Protein AF-A0ABD5S622-F1 (afdb_monomer_lite)

Secondary structure (DSSP, 8-state):
----SHHHHHHHHHTT------SHHHHHHTT----S-GGGT--TTSSS---HHHHTT----HHHHHHHHHHHHHHHHHHHHHTT-SSHHHHTT-GGG--PPP---TTGGG---TTTSPPPSSS--S--SPPP-GGGTT-THHHHHHHTHHHHHH-----------SS--STTTTT-

InterPro domains:
  IPR002932 Glutamate synthase domain [PF01645] (1-85)
  IPR013785 Aldolase-type TIM barrel [G3DSA:3.20.20.70] (1-102)
  IPR036485 Glutamate synthase, alpha subunit, C-terminal domain superfamily [G3DSA:2.160.20.60] (118-176)
  IPR051394 Glutamate Synthase [PTHR43100] (2-176)

Structure (mmCIF, N/CA/C/O backbone):
data_AF-A0ABD5S622-F1
#
_entry.id   AF-A0ABD5S622-F1
#
loop_
_atom_site.group_PDB
_atom_site.id
_atom_site.type_symbol
_atom_site.label_atom_id
_atom_site.label_alt_id
_atom_site.label_comp_id
_atom_site.label_as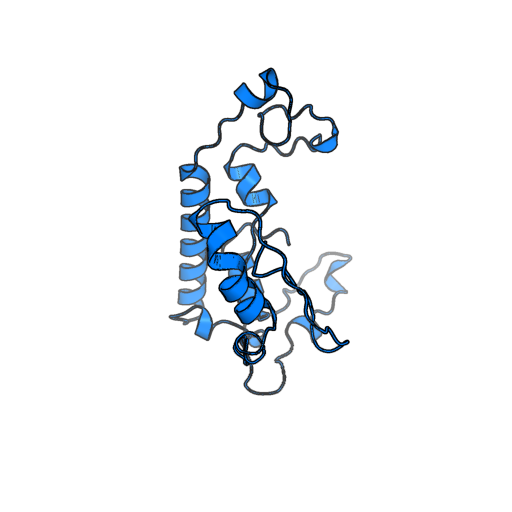ym_id
_atom_site.label_entity_id
_atom_site.label_seq_id
_atom_site.pdbx_PDB_ins_code
_atom_site.Cartn_x
_atom_site.Cartn_y
_atom_site.Cartn_z
_atom_site.occupancy
_atom_site.B_iso_or_equiv
_atom_site.auth_seq_id
_atom_site.auth_comp_id
_atom_site.auth_asym_id
_atom_site.auth_atom_id
_atom_site.pdbx_PDB_model_num
ATOM 1 N N . GLY A 1 1 ? 8.902 -0.725 -2.164 1.00 84.62 1 GLY A N 1
ATOM 2 C CA . GLY A 1 1 ? 8.505 0.567 -1.561 1.00 84.62 1 GLY A CA 1
ATOM 3 C C . GLY A 1 1 ? 9.233 1.714 -2.238 1.00 84.62 1 GLY A C 1
ATOM 4 O O . GLY A 1 1 ? 10.268 1.475 -2.845 1.00 84.62 1 GLY A O 1
ATOM 5 N N . GLY A 1 2 ? 8.710 2.941 -2.143 1.00 93.19 2 GLY A N 1
ATOM 6 C CA . GLY A 1 2 ? 9.312 4.120 -2.787 1.00 93.19 2 GLY A CA 1
ATOM 7 C C . GLY A 1 2 ? 8.815 4.409 -4.206 1.00 93.19 2 GLY A C 1
ATOM 8 O O . GLY A 1 2 ? 9.514 5.121 -4.928 1.00 93.19 2 GLY A O 1
ATOM 9 N N . LEU A 1 3 ? 7.641 3.880 -4.563 1.00 96.62 3 LEU A N 1
ATOM 10 C CA . LEU A 1 3 ? 6.920 4.187 -5.799 1.00 96.62 3 LEU A CA 1
ATOM 11 C C . LEU A 1 3 ? 6.610 5.688 -5.852 1.00 96.62 3 LEU A C 1
ATOM 13 O O . LEU A 1 3 ? 6.166 6.258 -4.850 1.00 96.62 3 LEU A O 1
ATOM 17 N N . LYS A 1 4 ? 6.893 6.324 -6.989 1.00 95.94 4 LYS A N 1
ATOM 18 C CA . LYS A 1 4 ? 6.673 7.763 -7.201 1.00 95.94 4 LYS A CA 1
ATOM 19 C C . LYS A 1 4 ? 6.039 8.087 -8.549 1.00 95.94 4 LYS A C 1
ATOM 21 O O . LYS A 1 4 ? 5.501 9.184 -8.654 1.00 95.94 4 LYS A O 1
ATOM 26 N N . THR A 1 5 ? 6.124 7.184 -9.529 1.00 97.62 5 THR A N 1
ATOM 27 C CA . THR A 1 5 ? 5.695 7.403 -10.924 1.00 97.62 5 THR A CA 1
ATOM 28 C C . THR A 1 5 ? 4.800 6.277 -11.440 1.00 97.62 5 THR A C 1
ATOM 30 O O . THR A 1 5 ? 4.845 5.152 -10.929 1.00 97.62 5 THR A O 1
ATOM 33 N N . GLY A 1 6 ? 4.011 6.552 -12.480 1.00 98.00 6 GLY A N 1
ATOM 34 C CA . GLY A 1 6 ? 3.238 5.541 -13.203 1.00 98.00 6 GLY A CA 1
ATOM 35 C C . GLY A 1 6 ? 4.132 4.435 -13.763 1.00 98.00 6 GLY A C 1
ATOM 36 O O . GLY A 1 6 ? 3.755 3.265 -13.728 1.00 98.00 6 GLY A O 1
ATOM 37 N N . ARG A 1 7 ? 5.374 4.758 -14.154 1.00 97.81 7 ARG A N 1
ATOM 38 C CA . ARG A 1 7 ? 6.378 3.748 -14.521 1.00 97.81 7 ARG A CA 1
ATOM 39 C C . ARG A 1 7 ? 6.726 2.798 -13.377 1.00 97.81 7 ARG A C 1
ATOM 41 O O . ARG A 1 7 ? 6.881 1.603 -13.620 1.00 97.81 7 ARG A O 1
ATOM 48 N N . ASP A 1 8 ? 6.871 3.294 -12.150 1.00 98.19 8 ASP A N 1
ATOM 49 C CA . ASP A 1 8 ? 7.155 2.424 -11.003 1.00 98.19 8 ASP A CA 1
ATOM 50 C C . ASP A 1 8 ? 6.007 1.425 -10.779 1.00 98.19 8 ASP A C 1
ATOM 52 O O . ASP A 1 8 ? 6.255 0.252 -10.499 1.00 98.19 8 ASP A O 1
ATOM 56 N N . VAL A 1 9 ? 4.761 1.880 -10.958 1.00 98.38 9 VAL A N 1
ATOM 57 C CA . VAL A 1 9 ? 3.557 1.035 -10.895 1.00 98.38 9 VAL A CA 1
ATOM 58 C C . VAL A 1 9 ? 3.543 0.016 -12.029 1.00 98.38 9 VAL A C 1
ATOM 60 O O . VAL A 1 9 ? 3.352 -1.166 -11.772 1.00 98.38 9 VAL A O 1
ATOM 63 N N . ALA A 1 10 ? 3.822 0.439 -13.262 1.00 98.38 10 ALA A N 1
ATOM 64 C CA . ALA A 1 10 ? 3.896 -0.442 -14.424 1.00 98.38 10 ALA A CA 1
ATOM 65 C C . ALA A 1 10 ? 4.931 -1.563 -14.237 1.00 98.38 10 ALA A C 1
ATOM 67 O O . ALA A 1 10 ? 4.643 -2.730 -14.488 1.00 98.38 10 ALA A O 1
ATOM 68 N N . VAL A 1 11 ? 6.131 -1.231 -13.751 1.00 98.00 11 VAL A N 1
ATOM 69 C CA . VAL A 1 11 ? 7.168 -2.233 -13.462 1.00 98.00 11 VAL A CA 1
ATOM 70 C C . VAL A 1 11 ? 6.710 -3.183 -12.355 1.00 98.00 11 VAL A C 1
ATOM 72 O O . VAL A 1 11 ? 6.884 -4.390 -12.492 1.00 98.00 11 VAL A O 1
ATOM 75 N N . ALA A 1 12 ? 6.098 -2.672 -11.282 1.00 98.00 12 ALA A N 1
ATOM 76 C CA . ALA A 1 12 ? 5.561 -3.515 -10.215 1.00 98.00 12 ALA A CA 1
ATOM 77 C C . ALA A 1 12 ? 4.456 -4.461 -10.723 1.00 98.00 12 ALA A C 1
ATOM 79 O O . ALA A 1 12 ? 4.478 -5.643 -10.386 1.00 98.00 12 ALA A O 1
ATOM 80 N N . ALA A 1 13 ? 3.553 -3.970 -11.577 1.00 97.88 13 ALA A N 1
ATOM 81 C CA . ALA A 1 13 ? 2.499 -4.759 -12.210 1.00 97.88 13 ALA A CA 1
ATOM 82 C C . ALA A 1 13 ? 3.091 -5.900 -13.046 1.00 97.88 13 ALA A C 1
ATOM 84 O O . ALA A 1 13 ? 2.750 -7.063 -12.846 1.00 97.88 13 ALA A O 1
ATOM 85 N N . LEU A 1 14 ? 4.045 -5.595 -13.933 1.00 97.38 14 LEU A N 1
ATOM 86 C CA . LEU A 1 14 ? 4.716 -6.594 -14.773 1.00 97.38 14 LEU A CA 1
ATOM 87 C C . LEU A 1 14 ? 5.442 -7.664 -13.943 1.00 97.38 14 LEU A C 1
ATOM 89 O O . LEU A 1 14 ? 5.502 -8.816 -14.361 1.00 97.38 14 LEU A O 1
ATOM 93 N N . LEU A 1 15 ? 5.940 -7.304 -12.758 1.00 96.56 15 LEU A N 1
ATOM 94 C CA . LEU A 1 15 ? 6.544 -8.234 -11.798 1.00 96.56 15 LEU A CA 1
ATOM 95 C C . LEU A 1 15 ? 5.520 -8.999 -10.934 1.00 96.56 15 LEU A C 1
ATOM 97 O O . LEU A 1 15 ? 5.924 -9.839 -10.135 1.00 96.56 15 LEU A O 1
ATOM 101 N N . GLY A 1 16 ? 4.218 -8.743 -11.093 1.00 95.62 16 GLY A N 1
ATOM 102 C CA . GLY A 1 16 ? 3.131 -9.506 -10.466 1.00 95.62 16 GLY A CA 1
ATOM 103 C C . GLY A 1 16 ? 2.413 -8.819 -9.302 1.00 95.62 16 GLY A C 1
ATOM 104 O O . GLY A 1 16 ? 1.598 -9.460 -8.650 1.00 95.62 16 GLY A O 1
ATOM 105 N N . ALA A 1 17 ? 2.692 -7.546 -9.005 1.00 96.94 17 ALA A N 1
ATOM 106 C CA . ALA A 1 17 ? 1.940 -6.819 -7.982 1.00 96.94 17 ALA A CA 1
ATOM 107 C C . ALA A 1 17 ? 0.520 -6.474 -8.464 1.00 96.94 17 ALA A C 1
ATOM 109 O O . ALA A 1 17 ? 0.329 -6.074 -9.610 1.00 96.94 17 ALA A O 1
ATOM 110 N N . GLU A 1 18 ? -0.457 -6.580 -7.563 1.00 96.31 18 GLU A N 1
ATOM 111 C CA . GLU A 1 18 ? -1.876 -6.289 -7.840 1.00 96.31 18 GLU A CA 1
ATOM 112 C C . GLU A 1 18 ? -2.362 -5.021 -7.115 1.00 96.31 18 GLU A C 1
ATOM 114 O O . GLU A 1 18 ? -3.327 -4.389 -7.538 1.00 96.31 18 GLU A O 1
ATOM 119 N N . GLU A 1 19 ? -1.641 -4.591 -6.075 1.00 96.19 19 GLU A N 1
ATOM 120 C CA . GLU A 1 19 ? -1.915 -3.375 -5.305 1.00 96.19 19 GLU A CA 1
ATOM 121 C C . GLU A 1 19 ? -0.640 -2.550 -5.081 1.00 96.19 19 GLU A C 1
ATOM 123 O O . GLU A 1 19 ? 0.473 -3.080 -4.994 1.00 96.19 19 GLU A O 1
ATOM 128 N N . TYR A 1 20 ? -0.805 -1.228 -4.962 1.00 96.94 20 TYR A N 1
ATOM 129 C CA . TYR A 1 20 ? 0.303 -0.270 -4.934 1.00 96.94 20 TYR A CA 1
ATOM 130 C C . TYR A 1 20 ? 0.100 0.765 -3.830 1.00 96.94 20 TYR A C 1
ATOM 132 O O . TYR A 1 20 ? -0.851 1.543 -3.846 1.00 96.94 20 TYR A O 1
ATOM 140 N N . ILE A 1 21 ? 1.027 0.794 -2.873 1.00 96.12 21 ILE A N 1
ATOM 141 C CA . ILE A 1 21 ? 0.932 1.645 -1.682 1.00 96.12 21 ILE A CA 1
ATOM 142 C C . ILE A 1 21 ? 1.946 2.788 -1.770 1.00 96.12 21 ILE A C 1
ATOM 144 O O . ILE A 1 21 ? 3.151 2.573 -1.952 1.00 96.12 21 ILE A O 1
ATOM 148 N N . PHE A 1 22 ? 1.463 4.014 -1.563 1.00 96.38 22 PHE A N 1
ATOM 149 C CA . PHE A 1 22 ? 2.252 5.244 -1.624 1.00 96.38 22 PHE A CA 1
ATOM 150 C C . PHE A 1 22 ? 2.305 5.922 -0.254 1.00 96.38 22 PHE A C 1
ATOM 152 O O . PHE A 1 22 ? 1.330 6.515 0.200 1.00 96.38 22 PHE A O 1
ATOM 159 N N . GLY A 1 23 ? 3.470 5.864 0.394 1.00 96.00 23 GLY A N 1
ATOM 160 C CA . GLY A 1 23 ? 3.735 6.579 1.648 1.00 96.00 23 GLY A CA 1
ATOM 161 C C . GLY A 1 23 ? 4.359 7.952 1.400 1.00 96.00 23 GLY A C 1
ATOM 162 O O . GLY A 1 23 ? 3.679 8.972 1.347 1.00 96.00 23 GLY A O 1
ATOM 163 N N . THR A 1 24 ? 5.684 7.984 1.215 1.00 97.00 24 THR A N 1
ATOM 164 C CA . THR A 1 24 ? 6.457 9.234 1.103 1.00 97.00 24 THR A CA 1
ATOM 165 C C . THR A 1 24 ? 5.963 10.167 0.002 1.00 97.00 24 THR A C 1
ATOM 167 O O . THR A 1 24 ? 5.921 11.367 0.233 1.00 97.00 24 THR A O 1
ATOM 170 N N . ALA A 1 25 ? 5.584 9.651 -1.171 1.00 96.19 25 ALA A N 1
ATOM 171 C CA . ALA A 1 25 ? 5.114 10.497 -2.267 1.00 96.19 25 ALA A CA 1
ATOM 172 C C . ALA A 1 25 ? 3.830 11.254 -1.881 1.00 96.19 25 ALA A C 1
ATOM 174 O O . ALA A 1 25 ? 3.775 12.469 -2.030 1.00 96.19 25 ALA A O 1
ATOM 175 N N . SER A 1 26 ? 2.868 10.568 -1.257 1.00 95.81 26 SER A N 1
ATOM 176 C CA . SER A 1 26 ? 1.637 11.170 -0.726 1.00 95.81 26 SER A CA 1
ATOM 177 C C . SER A 1 26 ? 1.926 12.241 0.336 1.00 95.81 26 SER A C 1
ATOM 179 O O . SER A 1 26 ? 1.311 13.308 0.330 1.00 95.81 26 SER A O 1
ATOM 181 N N . LEU A 1 27 ? 2.912 12.006 1.213 1.00 97.50 27 LEU A N 1
ATOM 182 C CA . LEU A 1 27 ? 3.355 12.991 2.209 1.00 97.50 27 LEU A CA 1
ATOM 183 C C . LEU A 1 27 ? 4.019 14.217 1.570 1.00 97.50 27 LEU A C 1
ATOM 185 O O . LEU A 1 27 ? 3.783 15.338 2.013 1.00 97.50 27 LEU A O 1
ATOM 189 N N . VAL A 1 28 ? 4.851 14.020 0.545 1.00 97.69 28 VAL A N 1
ATOM 190 C CA . VAL A 1 28 ? 5.511 15.109 -0.198 1.00 97.69 28 VAL A CA 1
ATOM 191 C C . VAL A 1 28 ? 4.477 15.965 -0.916 1.00 97.69 28 VAL A C 1
ATOM 193 O O . VAL A 1 28 ? 4.483 17.180 -0.753 1.00 97.69 28 VAL A O 1
ATOM 196 N N . THR A 1 29 ? 3.529 15.337 -1.606 1.00 97.19 29 THR A N 1
ATOM 197 C CA . THR A 1 29 ? 2.385 16.011 -2.230 1.00 97.19 29 THR A CA 1
ATOM 198 C C . THR A 1 29 ? 1.555 16.812 -1.219 1.00 97.19 29 THR A C 1
ATOM 200 O O . THR A 1 29 ? 1.039 17.880 -1.534 1.00 97.19 29 THR A O 1
ATOM 203 N N . SER A 1 30 ? 1.470 16.334 0.024 1.00 96.94 30 SER A N 1
ATOM 204 C CA . SER A 1 30 ? 0.775 17.027 1.117 1.00 96.94 30 SER A CA 1
ATOM 205 C C . SER A 1 30 ? 1.598 18.147 1.773 1.00 96.94 30 SER A C 1
ATOM 207 O O . SER A 1 30 ? 1.089 18.833 2.654 1.00 96.94 30 SER A O 1
ATOM 209 N N . GLY A 1 31 ? 2.855 18.355 1.365 1.00 97.44 31 GLY A N 1
ATOM 210 C CA . GLY A 1 31 ? 3.708 19.451 1.840 1.00 97.44 31 GLY A CA 1
ATOM 211 C C . GLY A 1 31 ? 5.016 19.029 2.511 1.00 97.44 31 GLY A C 1
ATOM 212 O O . GLY A 1 31 ? 5.779 19.896 2.927 1.00 97.44 31 GLY A O 1
ATOM 213 N N . CYS A 1 32 ? 5.325 17.732 2.630 1.00 98.19 32 CYS A N 1
ATOM 214 C CA . CYS A 1 32 ? 6.601 17.295 3.200 1.00 98.19 32 CYS A CA 1
ATOM 215 C C . CYS A 1 32 ? 7.787 17.776 2.349 1.00 98.19 32 CYS A C 1
ATOM 217 O O . CYS A 1 32 ? 7.928 17.420 1.183 1.00 98.19 32 CYS A O 1
ATOM 219 N N . VAL A 1 33 ? 8.704 18.508 2.982 1.00 97.75 33 VAL A N 1
ATOM 220 C CA . VAL A 1 33 ? 9.924 19.050 2.355 1.00 97.75 33 VAL A CA 1
ATOM 221 C C . VAL A 1 33 ? 11.153 18.156 2.546 1.00 97.75 33 VAL A C 1
ATOM 223 O O . VAL A 1 33 ? 12.282 18.589 2.345 1.00 97.75 33 VAL A O 1
ATOM 226 N N . MET A 1 34 ? 10.957 16.904 2.975 1.00 97.75 34 MET A N 1
ATOM 227 C CA . MET A 1 34 ? 12.035 15.935 3.215 1.00 97.75 34 MET A CA 1
ATOM 228 C C . MET A 1 34 ? 13.114 16.420 4.206 1.00 97.75 34 MET A C 1
ATOM 230 O O . MET A 1 34 ? 14.284 16.072 4.068 1.00 97.75 34 MET A O 1
ATOM 234 N N . ALA A 1 35 ? 12.713 17.154 5.253 1.00 97.75 35 ALA A N 1
ATOM 235 C CA . ALA A 1 35 ? 13.613 17.652 6.305 1.00 97.75 35 ALA A CA 1
ATOM 236 C C . ALA A 1 35 ? 14.280 16.539 7.140 1.00 97.75 35 ALA A C 1
ATOM 238 O O . ALA A 1 35 ? 15.315 16.767 7.753 1.00 97.75 35 ALA A O 1
ATOM 239 N N . ARG A 1 36 ? 13.701 15.326 7.157 1.00 98.06 36 ARG A N 1
ATOM 240 C CA . ARG A 1 36 ? 14.203 14.137 7.887 1.00 98.06 36 ARG A CA 1
ATOM 241 C C . ARG A 1 36 ? 14.285 14.291 9.414 1.00 98.06 36 ARG A C 1
ATOM 243 O O . ARG A 1 36 ? 14.960 13.512 10.073 1.00 98.06 36 ARG A O 1
ATOM 250 N N . GLN A 1 37 ? 13.497 15.205 9.973 1.00 97.31 37 GLN A N 1
ATOM 251 C CA . GLN A 1 37 ? 13.378 15.458 11.417 1.00 97.31 37 GLN A CA 1
ATOM 252 C C . GLN A 1 37 ? 12.065 14.921 12.008 1.00 97.31 37 GLN A C 1
ATOM 254 O O . GLN A 1 37 ? 11.601 15.374 13.046 1.00 97.31 37 GLN A O 1
ATOM 259 N N . CYS A 1 38 ? 11.426 13.949 11.348 1.00 98.25 38 CYS A N 1
ATOM 260 C CA . CYS A 1 38 ? 10.113 13.441 11.765 1.00 98.25 38 CYS A CA 1
ATOM 261 C C . CYS A 1 38 ? 10.109 12.896 13.206 1.00 98.25 38 CYS A C 1
ATOM 263 O O . CYS A 1 38 ? 9.095 12.962 13.887 1.00 98.25 38 CYS A O 1
ATOM 265 N N . HIS A 1 39 ? 11.244 12.364 13.663 1.00 98.25 39 HIS A N 1
ATOM 266 C CA . HIS A 1 39 ? 11.428 11.812 15.006 1.00 98.25 39 HIS A CA 1
ATOM 267 C C . HIS A 1 39 ? 11.700 12.882 16.078 1.00 98.25 39 HIS A C 1
ATOM 269 O O . HIS A 1 39 ? 11.623 12.581 17.263 1.00 98.25 39 HIS A O 1
ATOM 275 N N . GLU A 1 40 ? 12.012 14.118 15.679 1.00 98.25 40 GLU A N 1
ATOM 276 C CA . GLU A 1 40 ? 12.338 15.221 16.592 1.00 98.25 40 GLU A CA 1
ATOM 277 C C . GLU A 1 40 ? 11.099 16.025 17.014 1.00 98.25 40 GLU A C 1
ATOM 279 O O . GLU A 1 40 ? 11.208 16.929 17.834 1.00 98.25 40 GLU A O 1
ATOM 284 N N . ASN A 1 41 ? 9.920 15.727 16.454 1.00 98.25 41 ASN A N 1
ATOM 285 C CA . ASN A 1 41 ? 8.689 16.507 16.636 1.00 98.25 41 ASN A CA 1
ATOM 286 C C . ASN A 1 41 ? 8.775 17.965 16.117 1.00 98.25 41 ASN A C 1
ATOM 288 O O . ASN A 1 41 ? 7.882 18.767 16.375 1.00 98.25 41 ASN A O 1
ATOM 292 N N . THR A 1 42 ? 9.803 18.313 15.336 1.00 98.31 42 THR A N 1
ATOM 293 C CA . THR A 1 42 ? 10.107 19.678 14.854 1.00 98.31 42 THR A CA 1
ATOM 294 C C . THR A 1 42 ? 9.801 19.880 13.364 1.00 98.31 42 THR A C 1
ATOM 296 O O . THR A 1 42 ? 10.429 20.700 12.694 1.00 98.31 42 THR A O 1
ATOM 299 N N . CYS A 1 43 ? 8.841 19.134 12.803 1.00 98.25 43 CYS A N 1
ATOM 300 C CA . CYS A 1 43 ? 8.522 19.213 11.375 1.00 98.25 43 CYS A CA 1
ATOM 301 C C . CYS A 1 43 ? 8.214 20.665 10.942 1.00 98.25 43 CYS A C 1
ATOM 303 O O . CYS A 1 43 ? 7.244 21.249 11.426 1.00 98.25 43 CYS A O 1
ATOM 305 N N . PRO A 1 44 ? 8.972 21.246 9.991 1.00 97.62 44 PRO A N 1
ATOM 306 C CA . PRO A 1 44 ? 8.870 22.675 9.676 1.00 97.62 44 PRO A CA 1
ATOM 307 C C . PRO A 1 44 ? 7.558 23.064 8.979 1.00 97.62 44 PRO A C 1
ATOM 309 O O . PRO A 1 44 ? 7.220 24.244 8.920 1.00 97.62 44 PRO A O 1
ATOM 312 N N . VAL A 1 45 ? 6.841 22.068 8.457 1.00 98.00 45 VAL A N 1
ATOM 313 C CA . VAL A 1 45 ? 5.655 22.194 7.598 1.00 98.00 45 VAL A CA 1
ATOM 314 C C . VAL A 1 45 ? 4.430 21.487 8.185 1.00 98.00 45 VAL A C 1
ATOM 316 O O . VAL A 1 45 ? 3.489 21.189 7.463 1.00 98.00 45 VAL A O 1
ATOM 319 N N . GLY A 1 46 ? 4.457 21.133 9.474 1.00 97.81 46 GLY A N 1
ATOM 320 C CA . GLY A 1 46 ? 3.282 20.589 10.166 1.00 97.81 46 GLY A CA 1
ATOM 321 C C . GLY A 1 46 ? 2.852 19.171 9.772 1.00 97.81 46 GLY A C 1
ATOM 322 O O . GLY A 1 46 ? 1.775 18.746 10.165 1.00 97.81 46 GLY A O 1
ATOM 323 N N . VAL A 1 47 ? 3.664 18.419 9.016 1.00 98.00 47 VAL A N 1
ATOM 324 C CA . VAL A 1 47 ? 3.314 17.058 8.554 1.00 98.00 47 VAL A CA 1
ATOM 325 C C . VAL A 1 47 ? 3.514 15.999 9.645 1.00 98.00 47 VAL A C 1
ATOM 327 O O . VAL A 1 47 ? 2.619 15.211 9.918 1.00 98.00 47 VAL A O 1
ATOM 330 N N . ALA A 1 48 ? 4.706 15.939 10.246 1.00 98.12 48 ALA A N 1
ATOM 331 C CA . ALA A 1 48 ? 5.090 14.903 11.212 1.00 98.12 48 ALA A CA 1
ATOM 332 C C . ALA A 1 48 ? 5.467 15.537 12.557 1.00 98.12 48 ALA A C 1
ATOM 334 O O . ALA A 1 48 ? 6.634 15.560 12.947 1.00 98.12 48 ALA A O 1
ATOM 335 N N . THR A 1 49 ? 4.481 16.139 13.217 1.00 98.31 49 THR A N 1
ATOM 336 C CA . THR A 1 49 ? 4.623 16.795 14.522 1.00 98.31 49 THR A CA 1
ATOM 337 C C . THR A 1 49 ? 3.284 16.803 15.257 1.00 98.31 49 THR A C 1
ATOM 339 O O . THR A 1 49 ? 2.227 16.860 14.630 1.00 98.31 49 THR A O 1
ATOM 342 N N . GLN A 1 50 ? 3.337 16.724 16.582 1.00 98.38 50 GLN A N 1
ATOM 343 C CA . GLN A 1 50 ? 2.205 16.890 17.492 1.00 98.38 50 GLN A CA 1
ATOM 344 C C . GLN A 1 50 ? 2.173 18.288 18.131 1.00 98.38 50 GLN A C 1
ATOM 346 O O . GLN A 1 50 ? 1.194 18.614 18.795 1.00 98.38 50 GLN A O 1
ATOM 351 N N . ASP A 1 51 ? 3.209 19.115 17.928 1.00 98.38 51 ASP A N 1
ATOM 352 C CA . ASP A 1 51 ? 3.238 20.501 18.409 1.00 98.38 51 ASP A CA 1
ATOM 353 C C . ASP A 1 51 ? 2.177 21.341 17.686 1.00 98.38 51 ASP A C 1
ATOM 355 O O . ASP A 1 51 ? 2.136 21.384 16.455 1.00 98.38 51 ASP A O 1
ATOM 359 N N . GLU A 1 52 ? 1.312 22.005 18.451 1.00 98.19 52 GLU A N 1
ATOM 360 C CA . GLU A 1 52 ? 0.165 22.747 17.922 1.00 98.19 52 GLU A CA 1
ATOM 361 C C . GLU A 1 52 ? 0.590 23.895 16.994 1.00 98.19 52 GLU A C 1
ATOM 363 O O . GLU A 1 52 ? 0.069 24.005 15.884 1.00 98.19 52 GLU A O 1
ATOM 368 N N . ASN A 1 53 ? 1.617 24.668 17.369 1.00 98.12 53 ASN A N 1
ATOM 369 C CA . ASN A 1 53 ? 2.097 25.803 16.571 1.00 98.12 53 ASN A CA 1
ATOM 370 C C . ASN A 1 53 ? 2.739 25.351 15.252 1.00 98.12 53 ASN A C 1
ATOM 372 O O . ASN A 1 53 ? 2.753 26.086 14.261 1.00 98.12 53 ASN A O 1
ATOM 376 N N .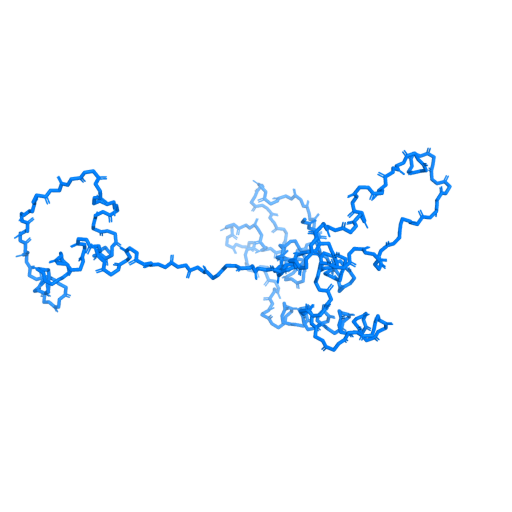 LEU A 1 54 ? 3.339 24.157 15.232 1.00 98.38 54 LEU A N 1
ATOM 377 C CA . LEU A 1 54 ? 3.896 23.586 14.008 1.00 98.38 54 LEU A CA 1
ATOM 378 C C . LEU A 1 54 ? 2.812 22.948 13.135 1.00 98.38 54 LEU A C 1
ATOM 380 O O . LEU A 1 54 ? 2.894 23.060 11.913 1.00 98.38 54 LEU A O 1
ATOM 384 N N . ARG A 1 55 ? 1.789 22.324 13.731 1.00 98.38 55 ARG A N 1
ATOM 385 C CA . ARG A 1 55 ? 0.639 21.751 13.009 1.00 98.38 55 ARG A CA 1
ATOM 386 C C . ARG A 1 55 ? -0.163 22.805 12.252 1.00 98.38 55 ARG A C 1
ATOM 388 O O . ARG A 1 55 ? -0.593 22.528 11.136 1.00 98.38 55 ARG A O 1
ATOM 395 N N . GLU A 1 56 ? -0.287 24.019 12.788 1.00 98.12 56 GLU A N 1
ATOM 396 C CA . GLU A 1 56 ? -0.911 25.161 12.093 1.00 98.12 56 GLU A CA 1
ATOM 397 C C . GLU A 1 56 ? -0.231 25.514 10.757 1.00 98.12 56 GLU A C 1
ATOM 399 O O . GLU A 1 56 ? -0.822 26.182 9.912 1.00 98.12 56 GLU A O 1
ATOM 404 N N . ARG A 1 57 ? 1.002 25.041 10.527 1.00 97.81 57 ARG A N 1
ATOM 405 C CA . ARG A 1 57 ? 1.748 25.263 9.280 1.00 97.81 57 ARG A CA 1
ATOM 406 C C . ARG A 1 57 ? 1.428 24.249 8.182 1.00 97.81 57 ARG A C 1
ATOM 408 O O . ARG A 1 57 ? 1.993 24.376 7.098 1.00 97.81 57 ARG A O 1
ATOM 415 N N . PHE A 1 58 ? 0.598 23.234 8.447 1.00 98.38 58 PHE A N 1
ATOM 416 C CA . PHE A 1 58 ? 0.289 22.177 7.482 1.00 98.38 58 PHE A CA 1
ATOM 417 C C . PHE A 1 58 ? -0.463 22.733 6.259 1.00 98.38 58 PHE A C 1
ATOM 419 O O . PHE A 1 58 ? -1.597 23.188 6.401 1.00 98.38 58 PHE A O 1
ATOM 426 N N . PRO A 1 59 ? 0.124 22.683 5.045 1.00 96.75 59 PRO A N 1
ATOM 427 C CA . PRO A 1 59 ? -0.479 23.290 3.859 1.00 96.75 59 PRO A CA 1
ATOM 428 C C . PRO A 1 59 ? -1.327 22.305 3.038 1.00 96.75 59 PRO A C 1
ATOM 430 O O . PRO A 1 59 ? -1.897 22.685 2.015 1.00 96.75 59 PRO A O 1
ATOM 433 N N . GLY A 1 60 ? -1.343 21.024 3.414 1.00 97.19 60 GLY A N 1
ATOM 434 C CA . GLY A 1 60 ? -1.920 19.960 2.604 1.00 97.19 60 GLY A CA 1
ATOM 435 C C . GLY A 1 60 ? -3.436 20.068 2.477 1.00 97.19 60 GLY A C 1
ATOM 436 O O . GLY A 1 60 ? -4.140 20.305 3.454 1.00 97.19 60 GLY A O 1
ATOM 437 N N . GLN A 1 61 ? -3.930 19.843 1.262 1.00 97.75 61 GLN A N 1
ATOM 438 C CA . GLN A 1 61 ? -5.351 19.698 0.961 1.00 97.75 61 GLN A CA 1
ATOM 439 C C . GLN A 1 61 ? -5.603 18.308 0.369 1.00 97.75 61 GLN A C 1
ATOM 441 O O . GLN A 1 61 ? -4.719 17.793 -0.328 1.00 97.75 61 GLN A O 1
ATOM 446 N N . PRO A 1 62 ? -6.787 17.702 0.585 1.00 98.12 62 PRO A N 1
ATOM 447 C CA . PRO A 1 62 ? -7.135 16.416 -0.024 1.00 98.12 62 PRO A CA 1
ATOM 448 C C . PRO A 1 62 ? -6.902 16.393 -1.542 1.00 98.12 62 PRO A C 1
ATOM 450 O O . PRO A 1 62 ? -6.339 15.432 -2.071 1.00 98.12 62 PRO A O 1
ATOM 453 N N . ASP A 1 63 ? -7.221 17.499 -2.221 1.00 98.25 63 ASP A N 1
ATOM 454 C CA . ASP A 1 63 ? -7.050 17.666 -3.667 1.00 98.25 63 ASP A CA 1
ATOM 455 C C . ASP A 1 63 ? -5.605 17.473 -4.132 1.00 98.25 63 ASP A C 1
ATOM 457 O O . ASP A 1 63 ? -5.377 16.988 -5.238 1.00 98.25 63 ASP A O 1
ATOM 461 N N . HIS A 1 64 ? -4.605 17.796 -3.305 1.00 97.94 64 HIS A N 1
ATOM 462 C CA . HIS A 1 64 ? -3.209 17.570 -3.678 1.00 97.94 64 HIS A CA 1
ATOM 463 C C . HIS A 1 64 ? -2.954 16.074 -3.908 1.00 97.94 64 HIS A C 1
ATOM 465 O O . HIS A 1 64 ? -2.377 15.691 -4.927 1.00 97.94 64 HIS A O 1
ATOM 471 N N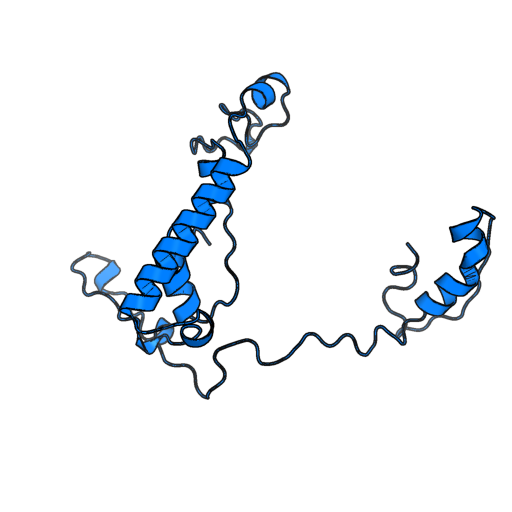 . VAL A 1 65 ? -3.432 15.219 -2.997 1.00 97.81 65 VAL A N 1
ATOM 472 C CA . VAL A 1 65 ? -3.276 13.760 -3.093 1.00 97.81 65 VAL A CA 1
ATOM 473 C C . VAL A 1 65 ? -4.129 13.193 -4.226 1.00 97.81 65 VAL A C 1
ATOM 475 O O . VAL A 1 65 ? -3.635 12.360 -4.985 1.00 97.81 65 VAL A O 1
ATOM 478 N N . VAL A 1 66 ? -5.365 13.677 -4.396 1.00 98.38 66 VAL A N 1
ATOM 479 C CA . VAL A 1 66 ? -6.240 13.279 -5.516 1.00 98.38 66 VAL A CA 1
ATOM 480 C C . VAL A 1 66 ? -5.577 13.578 -6.861 1.00 98.38 66 VAL A C 1
ATOM 482 O O . VAL A 1 66 ? -5.516 12.703 -7.727 1.00 98.38 66 VAL A O 1
ATOM 485 N N . ASN A 1 67 ? -5.017 14.778 -7.026 1.00 98.25 67 ASN A N 1
ATOM 486 C CA . ASN A 1 67 ? -4.317 15.173 -8.247 1.00 98.25 67 ASN A CA 1
ATOM 487 C C . ASN A 1 67 ? -3.085 14.296 -8.494 1.00 98.25 67 ASN A C 1
ATOM 489 O O . ASN A 1 67 ? -2.895 13.808 -9.605 1.00 98.25 67 ASN A O 1
ATOM 493 N N . TYR A 1 68 ? -2.286 14.023 -7.457 1.00 97.81 68 TYR A N 1
ATOM 494 C CA . TYR A 1 68 ? -1.140 13.119 -7.566 1.00 97.81 68 TYR A CA 1
ATOM 495 C C . TYR A 1 68 ? -1.549 11.715 -8.032 1.00 97.81 68 TYR A C 1
ATOM 497 O O . TYR A 1 68 ? -0.978 11.205 -8.994 1.00 97.81 68 TYR A O 1
ATOM 505 N N . MET A 1 69 ? -2.571 11.116 -7.415 1.00 98.06 69 MET A N 1
ATOM 506 C CA . MET A 1 69 ? -3.066 9.793 -7.816 1.00 98.06 69 MET A CA 1
ATOM 507 C C . MET A 1 69 ? -3.653 9.803 -9.233 1.00 98.06 69 MET A C 1
ATOM 509 O O . MET A 1 69 ? -3.476 8.843 -9.981 1.00 98.06 69 MET A O 1
ATOM 513 N N . THR A 1 70 ? -4.282 10.909 -9.638 1.00 98.31 70 THR A N 1
ATOM 514 C CA . THR A 1 70 ? -4.794 11.096 -11.002 1.00 98.31 70 THR A CA 1
ATOM 515 C C . THR A 1 70 ? -3.657 11.121 -12.026 1.00 98.31 70 THR A C 1
ATOM 517 O O . THR A 1 70 ? -3.735 10.427 -13.037 1.00 98.31 70 THR A O 1
ATOM 520 N N . PHE A 1 71 ? -2.570 11.854 -11.761 1.00 98.19 71 PHE A N 1
ATOM 521 C CA . PHE A 1 71 ? -1.397 11.881 -12.644 1.00 98.19 71 PHE A CA 1
ATOM 522 C C . PHE A 1 71 ? -0.699 10.523 -12.721 1.00 98.19 71 PHE A C 1
ATOM 524 O O . PHE A 1 71 ? -0.341 10.079 -13.808 1.00 98.19 71 PHE A O 1
ATOM 531 N N . MET A 1 72 ? -0.578 9.831 -11.588 1.00 97.69 72 MET A N 1
ATOM 532 C CA . MET A 1 72 ? -0.044 8.470 -11.521 1.00 97.69 72 MET A CA 1
ATOM 533 C C . MET A 1 72 ? -0.847 7.490 -12.380 1.00 97.69 72 MET A C 1
ATOM 535 O O . MET A 1 72 ? -0.275 6.722 -13.153 1.00 97.69 72 MET A O 1
ATOM 539 N N . ALA A 1 73 ? -2.177 7.527 -12.261 1.00 98.19 73 ALA A N 1
ATOM 540 C CA . ALA A 1 73 ? -3.067 6.684 -13.048 1.00 98.19 73 ALA A CA 1
ATOM 541 C C . ALA A 1 73 ? -3.004 7.034 -14.542 1.00 98.19 73 ALA A C 1
ATOM 543 O O . ALA A 1 73 ? -3.031 6.139 -15.384 1.00 98.19 73 ALA A O 1
ATOM 544 N N . GLN A 1 74 ? -2.895 8.320 -14.881 1.00 98.69 74 GLN A N 1
ATOM 545 C CA . GLN A 1 74 ? -2.762 8.770 -16.263 1.00 98.69 74 GLN A CA 1
ATOM 546 C C . GLN A 1 74 ? -1.458 8.269 -16.903 1.00 98.69 74 GLN A C 1
ATOM 548 O O . GLN A 1 74 ? -1.520 7.646 -17.960 1.00 98.69 74 GLN A O 1
ATOM 553 N N . GLU A 1 75 ? -0.311 8.452 -16.242 1.00 98.69 75 GLU A N 1
ATOM 554 C CA . GLU A 1 75 ? 0.989 7.963 -16.730 1.00 98.69 75 GLU A CA 1
ATOM 555 C C . GLU A 1 75 ? 0.988 6.431 -16.881 1.00 98.69 75 GLU A C 1
ATOM 557 O O . GLU A 1 75 ? 1.469 5.896 -17.879 1.00 98.69 75 GLU A O 1
ATOM 562 N N . LEU A 1 76 ? 0.393 5.701 -15.930 1.00 98.62 76 LEU A N 1
ATOM 563 C CA . LEU A 1 76 ? 0.244 4.249 -16.041 1.00 98.62 76 LEU A CA 1
ATOM 564 C C . LEU A 1 76 ? -0.570 3.853 -17.281 1.00 98.62 76 LEU A C 1
ATOM 566 O O . LEU A 1 76 ? -0.170 2.943 -18.003 1.00 98.62 76 LEU A O 1
ATOM 570 N N . ARG A 1 77 ? -1.692 4.532 -17.550 1.00 98.75 77 ARG A N 1
ATOM 571 C CA . ARG A 1 77 ? -2.540 4.255 -18.722 1.00 98.75 77 ARG A CA 1
ATOM 572 C C . ARG A 1 77 ? -1.822 4.530 -20.040 1.00 98.75 77 ARG A C 1
ATOM 574 O O . ARG A 1 77 ? -2.043 3.797 -20.999 1.00 98.75 77 ARG A O 1
ATOM 581 N N . GLU A 1 78 ? -0.979 5.557 -20.087 1.00 98.75 78 GLU A N 1
ATOM 582 C CA . GLU A 1 78 ? -0.130 5.852 -21.247 1.00 98.75 78 GLU A CA 1
ATOM 583 C C . GLU A 1 78 ? 0.857 4.705 -21.499 1.00 98.75 78 GLU A C 1
ATOM 585 O O . GLU A 1 78 ? 0.898 4.161 -22.599 1.00 98.75 78 GLU A O 1
ATOM 590 N N . ILE A 1 79 ? 1.546 4.234 -20.455 1.00 98.62 79 ILE A N 1
ATOM 591 C CA . ILE A 1 79 ? 2.465 3.088 -20.550 1.00 98.62 79 ILE A CA 1
ATOM 592 C C . ILE A 1 79 ? 1.728 1.802 -20.945 1.00 98.62 79 ILE A C 1
ATOM 594 O O . ILE A 1 79 ? 2.219 1.025 -21.763 1.00 98.62 79 ILE A O 1
ATOM 598 N N . MET A 1 80 ? 0.545 1.557 -20.377 1.00 98.56 80 MET A N 1
ATOM 599 C CA . MET A 1 80 ? -0.291 0.414 -20.748 1.00 98.56 80 MET A CA 1
ATOM 600 C C . MET A 1 80 ? -0.647 0.450 -22.236 1.00 98.56 80 MET A C 1
ATOM 602 O O . MET A 1 80 ? -0.541 -0.576 -22.904 1.00 98.56 80 MET A O 1
ATOM 606 N N . ALA A 1 81 ? -1.029 1.619 -22.757 1.00 98.38 81 ALA A N 1
ATOM 607 C CA . ALA A 1 81 ? -1.357 1.793 -24.167 1.00 98.38 81 ALA A CA 1
ATOM 608 C C . ALA A 1 81 ? -0.142 1.538 -25.072 1.00 98.38 81 ALA A C 1
ATOM 610 O O . ALA A 1 81 ? -0.279 0.827 -26.068 1.00 98.38 81 ALA A O 1
ATOM 611 N N . ASP A 1 82 ? 1.040 2.030 -24.692 1.00 98.12 82 ASP A N 1
ATOM 612 C CA . ASP A 1 82 ? 2.293 1.791 -25.421 1.00 98.12 82 ASP A CA 1
ATOM 613 C C . ASP A 1 82 ? 2.668 0.300 -25.471 1.00 98.12 82 ASP A C 1
ATOM 615 O O . ASP A 1 82 ? 3.199 -0.185 -26.471 1.00 98.12 82 ASP A O 1
ATOM 619 N N . LEU A 1 83 ? 2.362 -0.446 -24.406 1.00 97.62 83 LEU A N 1
ATOM 620 C CA . LEU A 1 83 ? 2.583 -1.893 -24.319 1.00 97.62 83 LEU A CA 1
ATOM 621 C C . LEU A 1 83 ? 1.436 -2.730 -24.917 1.00 97.62 83 LEU A C 1
ATOM 623 O O . LEU A 1 83 ? 1.556 -3.952 -25.008 1.00 97.62 83 LEU A O 1
ATOM 627 N N . GLY A 1 84 ? 0.340 -2.096 -25.345 1.00 97.75 84 GLY A N 1
ATOM 628 C CA . GLY A 1 84 ? -0.803 -2.756 -25.981 1.00 97.75 84 GLY A CA 1
ATOM 629 C C . GLY A 1 84 ? -1.835 -3.365 -25.023 1.00 97.75 84 GLY A C 1
ATOM 630 O O . GLY A 1 84 ? -2.638 -4.194 -25.454 1.00 97.75 84 GLY A O 1
ATOM 631 N N . PHE A 1 85 ? -1.850 -2.962 -23.750 1.00 98.06 85 PHE A N 1
ATOM 632 C CA . PHE A 1 85 ? -2.826 -3.412 -22.752 1.00 98.06 85 PHE A CA 1
ATOM 633 C C . PHE A 1 85 ? -4.015 -2.459 -22.633 1.00 98.06 85 PHE A C 1
ATOM 635 O O . PHE A 1 85 ? -3.866 -1.237 -22.651 1.00 98.06 85 PHE A O 1
ATOM 642 N N . ARG A 1 86 ? -5.216 -3.019 -22.465 1.00 97.69 86 ARG A N 1
ATOM 643 C CA . ARG A 1 86 ? -6.454 -2.255 -22.238 1.00 97.69 86 ARG A CA 1
ATOM 644 C C . ARG A 1 86 ? -6.819 -2.193 -20.764 1.00 97.69 86 ARG A C 1
ATOM 646 O O . ARG A 1 86 ? -7.441 -1.227 -20.331 1.00 97.69 86 ARG A O 1
ATOM 653 N N . THR A 1 87 ? -6.442 -3.218 -20.007 1.00 97.56 87 THR A N 1
ATOM 654 C CA . THR A 1 87 ? -6.689 -3.309 -18.566 1.00 97.56 87 THR A CA 1
ATOM 655 C C . THR A 1 87 ? -5.400 -3.634 -17.822 1.00 97.56 87 THR A C 1
ATOM 657 O O . THR A 1 87 ? -4.488 -4.243 -18.380 1.00 97.56 87 THR A O 1
ATOM 660 N N . LEU A 1 88 ? -5.309 -3.209 -16.560 1.00 96.75 88 LEU A N 1
ATOM 661 C CA . LEU A 1 88 ? -4.137 -3.501 -15.735 1.00 96.75 88 LEU A CA 1
ATOM 662 C C . LEU A 1 88 ? -4.003 -5.012 -15.494 1.00 96.75 88 LEU A C 1
ATOM 664 O O . LEU A 1 88 ? -2.905 -5.550 -15.551 1.00 96.75 88 LEU A O 1
ATOM 668 N N . ASP A 1 89 ? -5.128 -5.708 -15.351 1.00 95.62 89 ASP A N 1
ATOM 669 C CA . ASP A 1 89 ? -5.208 -7.163 -15.217 1.00 95.62 89 ASP A CA 1
ATOM 670 C C . ASP A 1 89 ? -4.531 -7.933 -16.353 1.00 95.62 89 ASP A C 1
ATOM 672 O O . ASP A 1 89 ? -3.922 -8.976 -16.118 1.00 95.62 89 ASP A O 1
ATOM 676 N N . GLU A 1 90 ? -4.622 -7.431 -17.586 1.00 95.25 90 GLU A N 1
ATOM 677 C CA . GLU A 1 90 ? -3.927 -8.034 -18.723 1.00 95.25 90 GLU A CA 1
ATOM 678 C C . GLU A 1 90 ? -2.409 -7.878 -18.612 1.00 95.25 90 GLU A C 1
ATOM 680 O O . GLU A 1 90 ? -1.694 -8.716 -19.152 1.00 95.25 90 GLU A O 1
ATOM 685 N N . MET A 1 91 ? -1.924 -6.830 -17.944 1.00 96.38 91 MET A N 1
ATOM 686 C CA . MET A 1 91 ? -0.509 -6.480 -17.818 1.00 96.38 91 MET A CA 1
ATOM 687 C C . MET A 1 91 ? 0.181 -7.200 -16.653 1.00 96.38 91 MET A C 1
ATOM 689 O O . MET A 1 91 ? 1.379 -7.480 -16.736 1.00 96.38 91 MET A O 1
ATOM 693 N N . ILE A 1 92 ? -0.549 -7.499 -15.575 1.00 96.94 92 ILE A N 1
ATOM 694 C CA . ILE A 1 92 ? 0.032 -8.049 -14.346 1.00 96.94 92 ILE A CA 1
ATOM 695 C C . ILE A 1 92 ? 0.733 -9.396 -14.604 1.00 96.94 92 ILE A C 1
ATOM 697 O O . ILE A 1 92 ? 0.207 -10.275 -15.290 1.00 96.94 92 ILE A O 1
ATOM 701 N N . GLY A 1 93 ? 1.937 -9.555 -14.044 1.00 95.88 93 GLY A N 1
ATOM 702 C CA . GLY A 1 93 ? 2.691 -10.813 -14.050 1.00 95.88 93 GLY A CA 1
ATOM 703 C C . GLY A 1 93 ? 3.308 -11.187 -15.402 1.00 95.88 93 GLY A C 1
ATOM 704 O O . GLY A 1 93 ? 3.480 -12.375 -15.690 1.00 95.88 93 GLY A O 1
ATOM 705 N N . ARG A 1 94 ? 3.635 -10.199 -16.244 1.00 95.25 94 ARG A N 1
ATOM 706 C CA . ARG A 1 94 ? 4.316 -10.377 -17.542 1.00 95.25 94 ARG A CA 1
ATOM 707 C C . ARG A 1 94 ? 5.749 -9.824 -17.532 1.00 95.25 94 ARG A C 1
ATOM 709 O O . ARG A 1 94 ? 6.041 -8.860 -18.246 1.00 95.25 94 ARG A O 1
ATOM 716 N N . PRO A 1 95 ? 6.678 -10.431 -16.775 1.00 95.44 95 PRO A N 1
ATOM 717 C CA . PRO A 1 95 ? 8.040 -9.917 -16.641 1.00 95.44 95 PRO A CA 1
ATOM 718 C C . PRO A 1 95 ? 8.829 -9.967 -17.956 1.00 95.44 95 PRO A C 1
ATOM 720 O O . PRO A 1 95 ? 9.776 -9.205 -18.116 1.00 95.44 95 PRO A O 1
ATOM 723 N N . SER A 1 96 ? 8.397 -10.770 -18.936 1.00 91.69 96 SER A N 1
ATOM 724 C CA . SER A 1 96 ? 8.991 -10.844 -20.278 1.00 91.69 96 SER A CA 1
ATOM 725 C C . SER A 1 96 ? 8.968 -9.522 -21.062 1.00 91.69 96 SER A C 1
ATOM 727 O O . SER A 1 96 ? 9.662 -9.400 -22.066 1.00 91.69 96 SER A O 1
ATOM 729 N N . LEU A 1 97 ? 8.158 -8.542 -20.644 1.00 94.94 97 LEU A N 1
ATOM 730 C CA . LEU A 1 97 ? 8.153 -7.187 -21.213 1.00 94.94 97 LEU A CA 1
ATOM 731 C C . LEU A 1 97 ? 9.216 -6.267 -20.599 1.00 94.94 97 LEU A C 1
ATOM 733 O O . LEU A 1 97 ? 9.379 -5.127 -21.032 1.00 94.94 97 LEU A O 1
ATOM 737 N N . LEU A 1 98 ? 9.938 -6.745 -19.588 1.00 96.88 98 LEU A N 1
ATOM 738 C CA . LEU A 1 98 ? 11.056 -6.051 -18.975 1.00 96.88 98 LEU A CA 1
ATOM 739 C C . LEU A 1 98 ? 12.369 -6.630 -19.499 1.00 96.88 98 LEU A C 1
ATOM 741 O O . LEU A 1 98 ? 12.554 -7.839 -19.597 1.00 96.88 98 LEU A O 1
ATOM 745 N N . SER A 1 99 ? 13.326 -5.747 -19.760 1.00 95.31 99 SER A N 1
ATOM 746 C CA . SER A 1 99 ? 14.707 -6.124 -20.044 1.00 95.31 99 SER A CA 1
ATOM 747 C C . SER A 1 99 ? 15.647 -5.333 -19.147 1.00 95.31 99 SER A C 1
ATOM 749 O O . SER A 1 99 ? 15.457 -4.128 -18.944 1.00 95.31 99 SER A O 1
ATOM 751 N N . GLN A 1 100 ? 16.697 -5.984 -18.645 1.00 95.31 100 GLN A N 1
ATOM 752 C CA . GLN A 1 100 ? 17.785 -5.268 -17.993 1.00 95.31 100 GLN A CA 1
ATOM 753 C C . GLN A 1 100 ? 18.419 -4.302 -18.996 1.00 95.31 100 GLN A C 1
ATOM 755 O O . GLN A 1 100 ? 18.759 -4.671 -20.116 1.00 95.31 100 GLN A O 1
ATOM 760 N N . ARG A 1 101 ? 18.556 -3.039 -18.593 1.00 94.50 101 ARG A N 1
ATOM 761 C CA . ARG A 1 101 ? 19.208 -2.030 -19.419 1.00 94.50 101 ARG A CA 1
ATOM 762 C C . ARG A 1 101 ? 20.724 -2.223 -19.362 1.00 94.50 101 ARG A C 1
ATOM 764 O O . ARG A 1 101 ? 21.299 -2.232 -18.274 1.00 94.50 101 ARG A O 1
ATOM 771 N N . GLU A 1 102 ? 21.355 -2.262 -20.530 1.00 94.69 102 GLU A N 1
ATOM 772 C CA . GLU A 1 102 ? 22.812 -2.196 -20.665 1.00 94.69 102 GLU A CA 1
ATOM 773 C C . GLU A 1 102 ? 23.373 -0.902 -20.051 1.00 94.69 102 GLU A C 1
ATOM 775 O O . GLU A 1 102 ? 22.817 0.193 -20.214 1.00 94.69 102 GLU A O 1
ATOM 780 N N . THR A 1 103 ? 24.472 -1.015 -19.305 1.00 95.81 103 THR A N 1
ATOM 781 C CA . THR A 1 103 ? 25.054 0.120 -18.584 1.00 95.81 103 THR A CA 1
ATOM 782 C C . THR A 1 103 ? 26.567 0.013 -18.436 1.00 95.81 103 THR A C 1
ATOM 784 O O . THR A 1 103 ? 27.096 -1.026 -18.055 1.00 95.81 103 THR A O 1
ATOM 787 N N . ASP A 1 104 ? 27.254 1.141 -18.620 1.00 96.31 104 ASP A N 1
ATOM 788 C CA . ASP A 1 104 ? 28.692 1.274 -18.360 1.00 96.31 104 ASP A CA 1
ATOM 789 C C . ASP A 1 104 ? 29.009 1.615 -16.894 1.00 96.31 104 ASP A C 1
ATOM 791 O O . ASP A 1 104 ? 30.165 1.851 -16.530 1.00 96.31 104 ASP A O 1
ATOM 795 N N . HIS A 1 105 ? 27.996 1.671 -16.019 1.00 97.12 105 HIS A N 1
ATOM 796 C CA . HIS A 1 105 ? 28.205 2.046 -14.626 1.00 97.12 105 HIS A CA 1
ATOM 797 C C . HIS A 1 105 ? 29.148 1.039 -13.935 1.00 97.12 105 HIS A C 1
ATOM 799 O O . HIS A 1 105 ? 28.837 -0.159 -13.911 1.00 97.12 105 HIS A O 1
ATOM 805 N N . PRO A 1 106 ? 30.249 1.492 -13.292 1.00 96.62 106 PRO A N 1
ATOM 806 C CA . PRO A 1 106 ? 31.343 0.620 -12.854 1.00 96.62 106 PRO A CA 1
ATOM 807 C C . PRO A 1 106 ? 30.923 -0.563 -11.985 1.00 96.62 106 PRO A C 1
ATOM 809 O O . PRO A 1 106 ? 31.551 -1.613 -12.042 1.00 96.62 106 PRO A O 1
ATOM 812 N N . LYS A 1 107 ? 29.863 -0.394 -11.186 1.00 95.88 107 LYS A N 1
ATOM 813 C CA . LYS A 1 107 ? 29.322 -1.441 -10.309 1.00 95.88 107 LYS A CA 1
ATOM 814 C C . LYS A 1 107 ? 28.081 -2.131 -10.871 1.00 95.88 107 LYS A C 1
ATOM 816 O O . LYS A 1 107 ? 27.872 -3.302 -10.592 1.00 95.88 107 LYS A O 1
ATOM 821 N N . ALA A 1 108 ? 27.247 -1.415 -11.628 1.00 95.62 108 ALA A N 1
ATOM 822 C CA . ALA A 1 108 ? 25.933 -1.944 -12.012 1.00 95.62 108 ALA A CA 1
ATOM 823 C C . ALA A 1 108 ? 26.029 -2.912 -13.195 1.00 95.62 108 ALA A C 1
ATOM 825 O O . ALA A 1 108 ? 25.213 -3.817 -13.292 1.00 95.62 108 ALA A O 1
ATOM 826 N N . LYS A 1 109 ? 27.079 -2.792 -14.019 1.00 95.50 109 LYS A N 1
ATOM 827 C CA . LYS A 1 109 ? 27.396 -3.740 -15.099 1.00 95.50 109 LYS A CA 1
ATOM 828 C C . LYS A 1 109 ? 27.620 -5.187 -14.635 1.00 95.50 109 LYS A C 1
ATOM 830 O O . LYS A 1 109 ? 27.685 -6.089 -15.454 1.00 95.50 109 LYS A O 1
ATOM 835 N N . HIS A 1 110 ? 27.811 -5.395 -13.331 1.00 95.75 110 HIS A N 1
ATOM 836 C CA . HIS A 1 110 ? 28.006 -6.712 -12.726 1.00 95.75 110 HIS A CA 1
ATOM 837 C C . HIS A 1 110 ? 26.713 -7.313 -12.162 1.00 95.75 110 HIS A C 1
ATOM 839 O O . HIS A 1 110 ? 26.746 -8.424 -11.644 1.00 95.75 110 HIS A O 1
ATOM 845 N N . LEU A 1 111 ? 25.600 -6.576 -12.202 1.00 96.75 111 LEU A N 1
ATOM 846 C CA . LEU A 1 111 ? 24.308 -7.087 -11.764 1.00 96.75 111 LEU A CA 1
ATOM 847 C C . LEU A 1 111 ? 23.718 -7.984 -12.848 1.00 96.75 111 LEU A C 1
ATOM 849 O O . LEU A 1 111 ? 23.726 -7.620 -14.021 1.00 96.75 111 LEU A O 1
ATOM 853 N N . ASP A 1 112 ? 23.161 -9.111 -12.425 1.00 95.56 112 ASP A N 1
ATOM 854 C CA . ASP A 1 112 ? 22.363 -10.002 -13.258 1.00 95.56 112 ASP A CA 1
ATOM 855 C C . ASP A 1 112 ? 20.928 -10.009 -12.719 1.00 95.56 112 ASP A C 1
ATOM 857 O O . ASP A 1 112 ? 20.674 -10.455 -11.598 1.00 95.56 112 ASP A O 1
ATOM 861 N N . LEU A 1 113 ? 20.000 -9.453 -13.500 1.00 96.19 113 LEU A N 1
ATOM 862 C CA . LEU A 1 113 ? 18.576 -9.401 -13.171 1.00 96.19 113 LEU A CA 1
ATOM 863 C C . LEU A 1 113 ? 17.769 -10.503 -13.869 1.00 96.19 113 LEU A C 1
ATOM 865 O O . LEU A 1 113 ? 16.541 -10.465 -13.804 1.00 96.19 113 LEU A O 1
ATOM 869 N N . SER A 1 114 ? 18.414 -11.484 -14.512 1.00 94.69 114 SER A N 1
ATOM 870 C CA . SER A 1 114 ? 17.741 -12.563 -15.250 1.00 94.69 114 SER A CA 1
ATOM 871 C C . SER A 1 114 ? 16.694 -13.294 -14.408 1.00 94.69 114 SER A C 1
ATOM 873 O O . SER A 1 114 ? 15.587 -13.526 -14.880 1.00 94.69 114 SER A O 1
ATOM 875 N N . ALA A 1 115 ? 16.994 -13.567 -13.135 1.00 94.19 115 ALA A N 1
ATOM 876 C CA . ALA A 1 115 ? 16.055 -14.191 -12.205 1.00 94.19 115 ALA A CA 1
ATOM 877 C C . ALA A 1 115 ? 14.846 -13.302 -11.859 1.00 94.19 115 ALA A C 1
ATOM 879 O O . ALA A 1 115 ? 13.778 -13.818 -11.551 1.00 94.19 115 ALA A O 1
ATOM 880 N N . VAL A 1 116 ? 14.999 -11.974 -11.904 1.00 94.25 116 VAL A N 1
ATOM 881 C CA . VAL A 1 116 ? 13.922 -11.015 -11.601 1.00 94.25 116 VAL A CA 1
ATOM 882 C C . VAL A 1 116 ? 12.955 -10.883 -12.776 1.00 94.25 116 VAL A C 1
ATOM 884 O O . VAL A 1 116 ? 11.757 -10.731 -12.561 1.00 94.25 116 VAL A O 1
ATOM 887 N N . VAL A 1 117 ? 13.464 -10.937 -14.011 1.00 95.00 117 VAL A N 1
ATOM 888 C CA . VAL A 1 117 ? 12.650 -10.816 -15.236 1.00 95.00 117 VAL A CA 1
ATOM 889 C C . VAL A 1 117 ? 12.271 -12.171 -15.848 1.00 95.00 117 VAL A C 1
ATOM 891 O O . VAL A 1 117 ? 11.731 -12.224 -16.953 1.00 95.00 117 VAL A O 1
ATOM 894 N N . ALA A 1 118 ? 12.556 -13.271 -15.149 1.00 92.94 118 ALA A N 1
ATOM 895 C CA . ALA A 1 118 ? 12.206 -14.613 -15.591 1.00 92.94 118 ALA A CA 1
ATOM 896 C C . ALA A 1 118 ? 10.685 -14.801 -15.621 1.00 92.94 118 ALA A C 1
ATOM 898 O O . ALA A 1 118 ? 9.979 -14.382 -14.703 1.00 92.94 118 ALA A O 1
ATOM 899 N N . ASP A 1 119 ? 10.184 -15.467 -16.662 1.00 90.94 119 ASP A N 1
ATOM 900 C CA . ASP A 1 119 ? 8.762 -15.781 -16.752 1.00 90.94 119 ASP A CA 1
ATOM 901 C C . ASP A 1 119 ? 8.393 -16.872 -15.731 1.00 90.94 119 ASP A C 1
ATOM 903 O O . ASP A 1 119 ? 9.021 -17.938 -15.737 1.00 90.94 119 ASP A O 1
ATOM 907 N N . PRO A 1 120 ? 7.419 -16.642 -14.829 1.00 86.88 120 PRO A N 1
ATOM 908 C CA . PRO A 1 120 ? 7.000 -17.660 -13.879 1.00 86.88 120 PRO A CA 1
ATOM 909 C C . PRO A 1 120 ? 6.352 -18.845 -14.600 1.00 86.88 120 PRO A C 1
ATOM 911 O O . PRO A 1 120 ? 5.687 -18.696 -15.625 1.00 86.88 120 PRO A O 1
ATOM 914 N N . A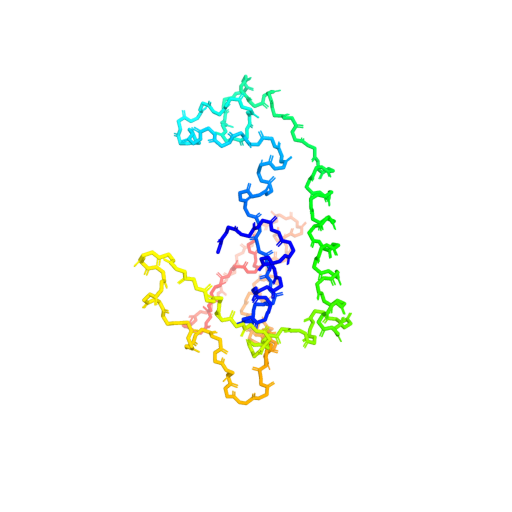LA A 1 121 ? 6.535 -20.043 -14.043 1.00 86.44 121 ALA A N 1
ATOM 915 C CA . ALA A 1 121 ? 5.929 -21.248 -14.589 1.00 86.44 121 ALA A CA 1
ATOM 916 C C . ALA A 1 121 ? 4.397 -21.225 -14.439 1.00 86.44 121 ALA A C 1
ATOM 918 O O . ALA A 1 121 ? 3.867 -20.859 -13.390 1.00 86.44 121 ALA A O 1
ATOM 919 N N . GLY A 1 122 ? 3.698 -21.698 -15.471 1.00 86.00 122 GLY A N 1
ATOM 920 C CA . GLY A 1 122 ? 2.239 -21.773 -15.503 1.00 86.00 122 GLY A CA 1
ATOM 921 C C . GLY A 1 122 ? 1.547 -20.468 -15.911 1.00 86.00 122 GLY A C 1
ATOM 922 O O . GLY A 1 122 ? 2.169 -19.476 -16.297 1.00 86.00 122 GLY A O 1
ATOM 923 N N . ASP A 1 123 ? 0.218 -20.492 -15.819 1.00 84.31 123 ASP A N 1
ATOM 924 C CA . ASP A 1 123 ? -0.652 -19.412 -16.306 1.00 84.31 123 ASP A CA 1
ATOM 925 C C . ASP A 1 123 ? -1.174 -18.506 -15.178 1.00 84.31 123 ASP A C 1
ATOM 927 O O . ASP A 1 123 ? -1.937 -17.568 -15.411 1.00 84.31 123 ASP A O 1
ATOM 931 N N . GLN A 1 124 ? -0.767 -18.774 -13.935 1.00 88.38 124 GLN A N 1
ATOM 932 C CA . GLN A 1 124 ? -1.194 -18.020 -12.760 1.00 88.38 124 GLN A CA 1
ATOM 933 C C . GLN A 1 124 ? -0.387 -16.726 -12.652 1.00 88.38 124 GLN A C 1
ATOM 935 O O . GLN A 1 124 ? 0.760 -16.733 -12.214 1.00 88.38 124 GLN A O 1
ATOM 940 N N . ARG A 1 125 ? -0.979 -15.613 -13.094 1.00 88.00 125 ARG A N 1
ATOM 941 C CA . ARG A 1 125 ? -0.316 -14.293 -13.119 1.00 88.00 125 ARG A CA 1
ATOM 942 C C . ARG A 1 125 ? -0.800 -13.327 -12.044 1.00 88.00 125 ARG A C 1
ATOM 944 O O . ARG A 1 125 ? -0.155 -12.318 -11.803 1.00 88.00 125 ARG A O 1
ATOM 951 N N . ARG A 1 126 ? -1.942 -13.641 -11.440 1.00 89.12 126 ARG A N 1
ATOM 952 C CA . ARG A 1 126 ? -2.713 -12.816 -10.507 1.00 89.12 126 ARG A CA 1
ATOM 953 C C . ARG A 1 126 ? -3.255 -13.704 -9.395 1.00 89.12 126 ARG A C 1
ATOM 955 O O . ARG A 1 126 ? -3.135 -14.930 -9.487 1.00 89.12 126 ARG A O 1
ATOM 962 N N . LYS A 1 127 ? -3.900 -13.102 -8.401 1.00 89.25 127 LYS A N 1
ATOM 963 C CA . LYS A 1 127 ? -4.647 -13.779 -7.345 1.00 89.25 127 LYS A CA 1
ATOM 964 C C . LYS A 1 127 ? -5.467 -14.939 -7.913 1.00 89.25 127 LYS A C 1
ATOM 966 O O . LYS A 1 127 ? -6.326 -14.764 -8.775 1.00 89.25 127 LYS A O 1
ATOM 971 N N . THR A 1 128 ? -5.192 -16.140 -7.412 1.00 89.38 128 THR A N 1
ATOM 972 C CA . THR A 1 128 ? -5.833 -17.386 -7.867 1.00 89.38 128 THR A CA 1
ATOM 973 C C . THR A 1 128 ? -6.860 -17.938 -6.894 1.00 89.38 128 THR A C 1
ATOM 975 O O . THR A 1 128 ? -7.581 -18.878 -7.227 1.00 89.38 128 THR A O 1
ATOM 978 N N . ARG A 1 129 ? -6.938 -17.364 -5.693 1.00 89.00 129 ARG A N 1
ATOM 979 C CA . ARG A 1 129 ? -7.845 -17.791 -4.635 1.00 89.00 129 ARG A CA 1
ATOM 980 C C . ARG A 1 129 ? -8.487 -16.579 -3.981 1.00 89.00 129 ARG A C 1
ATOM 982 O O . ARG A 1 129 ? -7.790 -15.680 -3.515 1.00 89.00 129 ARG A O 1
ATOM 989 N N . GLU A 1 130 ? -9.810 -16.591 -3.922 1.00 88.50 130 GLU A N 1
ATOM 990 C CA . GLU A 1 130 ? -10.582 -15.634 -3.136 1.00 88.50 130 GLU A CA 1
ATOM 991 C C . GLU A 1 130 ? -10.404 -15.863 -1.634 1.00 88.50 130 GLU A C 1
ATOM 993 O O . GLU A 1 130 ? -10.095 -16.972 -1.189 1.00 88.50 130 GLU A O 1
ATOM 998 N N . GLN A 1 131 ? -10.586 -14.804 -0.845 1.00 85.44 131 GLN A N 1
ATOM 999 C CA . GLN A 1 131 ? -10.634 -14.968 0.604 1.00 85.44 131 GLN A CA 1
ATOM 1000 C C . GLN A 1 131 ? -11.913 -15.734 0.945 1.00 85.44 131 GLN A C 1
ATOM 1002 O O . GLN A 1 131 ? -13.014 -15.282 0.646 1.00 85.44 131 GLN A O 1
ATOM 1007 N N . ALA A 1 132 ? -11.745 -16.922 1.518 1.00 81.88 132 ALA A N 1
ATOM 1008 C CA . ALA A 1 132 ? -12.840 -17.726 2.031 1.00 81.88 132 ALA A CA 1
ATOM 1009 C C . ALA A 1 132 ? -12.908 -17.517 3.546 1.00 81.88 132 ALA A C 1
ATOM 1011 O O . ALA A 1 132 ? -11.897 -17.675 4.234 1.00 81.88 132 ALA A O 1
ATOM 1012 N N . HIS A 1 133 ? -14.090 -17.162 4.042 1.00 84.12 133 HIS A N 1
ATOM 1013 C CA . HIS A 1 133 ? -14.392 -17.020 5.468 1.00 84.12 133 HIS A CA 1
ATOM 1014 C C . HIS A 1 133 ? -15.369 -18.118 5.911 1.00 84.12 133 HIS A C 1
ATOM 1016 O O . HIS A 1 133 ? -16.295 -17.843 6.659 1.00 84.12 133 HIS A O 1
ATOM 1022 N N . GLU A 1 134 ? -15.191 -19.341 5.400 1.00 79.00 134 GLU A N 1
ATOM 1023 C CA . GLU A 1 134 ? -16.125 -20.465 5.594 1.00 79.00 134 GLU A CA 1
ATOM 1024 C C . GLU A 1 134 ? -16.404 -20.744 7.079 1.00 79.00 134 GLU A C 1
ATOM 1026 O O . GLU A 1 134 ? -17.547 -20.968 7.450 1.00 79.00 134 GLU A O 1
ATOM 1031 N N . ASP A 1 135 ? -15.391 -20.613 7.939 1.00 82.44 135 ASP A N 1
ATOM 1032 C CA . ASP A 1 135 ? -15.523 -20.867 9.379 1.00 82.44 135 ASP A CA 1
ATOM 1033 C C . ASP A 1 135 ? -16.162 -19.698 10.162 1.00 82.44 135 ASP A C 1
ATOM 1035 O O . ASP A 1 135 ? -16.296 -19.781 11.382 1.00 82.44 135 ASP A O 1
ATOM 1039 N N . LEU A 1 136 ? -16.477 -18.565 9.515 1.00 86.75 136 LEU A N 1
ATOM 1040 C CA . LEU A 1 136 ? -17.022 -17.391 10.209 1.00 86.75 136 LEU A CA 1
ATOM 1041 C C . LEU A 1 1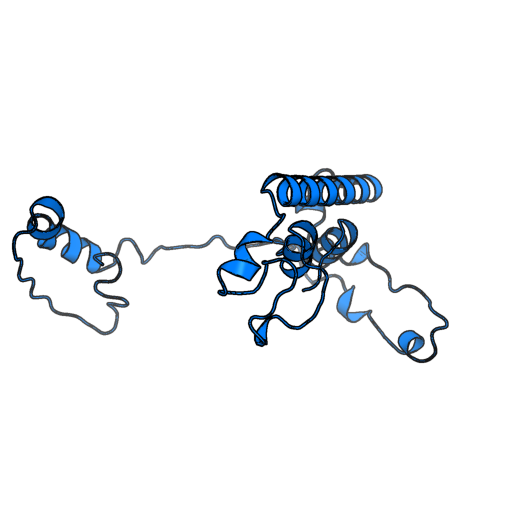36 ? -18.473 -17.616 10.632 1.00 86.75 136 LEU A C 1
ATOM 1043 O O . LEU A 1 136 ? -18.863 -17.173 11.709 1.00 86.75 136 LEU A O 1
ATOM 1047 N N . ASP A 1 137 ? -19.254 -18.307 9.806 1.00 86.88 137 ASP A N 1
ATOM 1048 C CA . ASP A 1 137 ? -20.662 -18.597 10.091 1.00 86.88 137 ASP A CA 1
ATOM 1049 C C . ASP A 1 137 ? -20.811 -19.572 11.274 1.00 86.88 137 ASP A C 1
ATOM 1051 O O . ASP A 1 137 ? -21.800 -19.523 12.000 1.00 86.88 137 ASP A O 1
ATOM 1055 N N . ASP A 1 138 ? -19.784 -20.390 11.526 1.00 88.44 138 ASP A N 1
ATOM 1056 C CA . ASP A 1 138 ? -19.743 -21.378 12.609 1.00 88.44 138 ASP A CA 1
ATOM 1057 C C . ASP A 1 138 ? -19.148 -20.824 13.924 1.00 88.44 138 ASP A C 1
ATOM 1059 O O . ASP A 1 138 ? -18.965 -21.564 14.894 1.00 88.44 138 ASP A O 1
ATOM 1063 N N . GLN A 1 139 ? -18.820 -19.527 13.985 1.00 92.06 139 GLN A N 1
ATOM 1064 C CA . GLN A 1 139 ? -18.242 -18.904 15.179 1.00 92.06 139 GLN A CA 1
ATOM 1065 C C . GLN A 1 139 ? -19.212 -18.910 16.368 1.00 92.06 139 GLN A C 1
ATOM 1067 O O . GLN A 1 139 ? -20.361 -18.477 16.262 1.00 92.06 139 GLN A O 1
ATOM 1072 N N . LEU A 1 140 ? -18.698 -19.294 17.544 1.00 93.50 140 LEU A N 1
ATOM 1073 C CA . LEU A 1 140 ? -19.433 -19.282 18.817 1.00 93.50 140 LEU A CA 1
ATOM 1074 C C . LEU A 1 140 ? -20.036 -17.906 19.136 1.00 93.50 140 LEU A C 1
ATOM 1076 O O . LEU A 1 140 ? -21.091 -17.809 19.765 1.00 93.50 140 LEU A O 1
ATOM 1080 N N . ASP A 1 141 ? -19.374 -16.841 18.692 1.00 94.62 141 ASP A N 1
ATOM 1081 C CA . ASP A 1 141 ? -19.778 -15.469 18.963 1.00 94.62 141 ASP A CA 1
ATOM 1082 C C . ASP A 1 141 ? -21.166 -15.111 18.442 1.00 94.62 141 ASP A C 1
ATOM 1084 O O . ASP A 1 141 ? -21.814 -14.268 19.053 1.00 94.62 141 ASP A O 1
ATOM 1088 N N . TRP A 1 142 ? -21.671 -15.756 17.386 1.00 95.19 142 TRP A N 1
ATOM 1089 C CA . TRP A 1 142 ? -23.046 -15.511 16.943 1.00 95.19 142 TRP A CA 1
ATOM 1090 C C . TRP A 1 142 ? -24.058 -15.840 18.044 1.00 95.19 142 TRP A C 1
ATOM 1092 O O . TRP A 1 142 ? -24.984 -15.068 18.290 1.00 95.19 142 TRP A O 1
ATOM 1102 N N . ALA A 1 143 ? -23.822 -16.925 18.787 1.00 94.44 143 ALA A N 1
ATOM 1103 C CA . ALA A 1 143 ? -24.641 -17.287 19.939 1.00 94.44 143 ALA A CA 1
ATOM 1104 C C . ALA A 1 143 ? -24.402 -16.367 21.148 1.00 94.44 143 ALA A C 1
ATOM 1106 O O . ALA A 1 143 ? -25.298 -16.195 21.975 1.00 94.44 143 ALA A O 1
ATOM 1107 N N . LEU A 1 144 ? -23.203 -15.786 21.282 1.00 96.06 144 LEU A N 1
ATOM 1108 C CA . LEU A 1 144 ? -22.924 -14.794 22.324 1.00 96.06 144 LEU A CA 1
ATOM 1109 C C . LEU A 1 144 ? -23.625 -13.462 22.036 1.00 96.06 144 LEU A C 1
ATOM 1111 O O . LEU A 1 144 ? -24.158 -12.868 22.966 1.00 96.06 144 LEU A O 1
ATOM 1115 N N . ILE A 1 145 ? -23.662 -13.026 20.774 1.00 96.44 145 ILE A N 1
ATOM 1116 C CA . ILE A 1 145 ? -24.384 -11.828 20.325 1.00 96.44 145 ILE A CA 1
ATOM 1117 C C . ILE A 1 145 ? -25.880 -11.986 20.580 1.00 96.44 145 ILE A C 1
ATOM 1119 O O . ILE A 1 145 ? -26.482 -11.102 21.180 1.00 96.44 145 ILE A O 1
ATOM 1123 N N . GLU A 1 146 ? -26.461 -13.128 20.204 1.00 96.19 146 GLU A N 1
ATOM 1124 C CA . GLU A 1 146 ? -27.873 -13.420 20.477 1.00 96.19 146 GLU A CA 1
ATOM 1125 C C . GLU A 1 146 ? -28.166 -13.408 21.987 1.00 96.19 146 GLU A C 1
ATOM 1127 O O . GLU A 1 146 ? -29.101 -12.759 22.444 1.00 96.19 146 GLU A O 1
ATOM 1132 N N . ALA A 1 147 ? -27.323 -14.052 22.799 1.00 96.00 147 ALA A N 1
ATOM 1133 C CA . ALA A 1 147 ? -27.493 -14.058 24.253 1.00 96.00 147 ALA A CA 1
ATOM 1134 C C . ALA A 1 147 ? -27.266 -12.681 24.912 1.00 96.00 147 ALA A C 1
ATOM 1136 O O . ALA A 1 147 ? -27.672 -12.478 26.059 1.00 96.00 147 ALA A O 1
ATOM 1137 N N . ALA A 1 148 ? -26.605 -11.755 24.216 1.00 96.69 148 ALA A N 1
ATOM 1138 C CA . ALA A 1 148 ? -26.293 -10.415 24.691 1.00 96.69 148 ALA A CA 1
ATOM 1139 C C . ALA A 1 148 ? -27.229 -9.328 24.136 1.00 96.69 148 ALA A C 1
ATOM 1141 O O . ALA A 1 148 ? -26.991 -8.154 24.419 1.00 96.69 148 ALA A O 1
ATOM 1142 N N . GLU A 1 149 ? -28.288 -9.684 23.401 1.00 97.12 149 GLU A N 1
ATOM 1143 C CA . GLU A 1 149 ? -29.223 -8.740 22.765 1.00 97.12 149 GLU A CA 1
ATOM 1144 C C . GLU A 1 149 ? -29.707 -7.648 23.740 1.00 97.12 149 GLU A C 1
ATOM 1146 O O . GLU A 1 149 ? -29.590 -6.458 23.456 1.00 97.12 149 GLU A O 1
ATOM 1151 N N . ASP A 1 150 ? -30.113 -8.027 24.954 1.00 96.69 150 ASP A N 1
ATOM 1152 C CA . ASP A 1 150 ? -30.578 -7.096 25.993 1.00 96.69 150 ASP A CA 1
ATOM 1153 C C . ASP A 1 150 ? -29.504 -6.090 26.438 1.00 96.69 150 ASP A C 1
ATOM 1155 O O . ASP A 1 150 ? -29.793 -4.915 26.693 1.00 96.69 150 ASP A O 1
ATOM 1159 N N . ALA A 1 151 ? -28.246 -6.529 26.506 1.00 97.06 151 ALA A N 1
ATOM 1160 C CA . ALA A 1 151 ? -27.128 -5.649 26.821 1.00 97.06 151 ALA A CA 1
ATOM 1161 C C . ALA A 1 151 ? -26.801 -4.712 25.657 1.00 97.06 151 ALA A C 1
ATOM 1163 O O . ALA A 1 151 ? -26.520 -3.536 25.886 1.00 97.06 151 ALA A O 1
ATOM 1164 N N . ILE A 1 152 ? -26.864 -5.214 24.423 1.00 97.00 152 ILE A N 1
ATOM 1165 C CA . ILE A 1 152 ? -26.551 -4.454 23.209 1.00 97.00 152 ILE A CA 1
ATOM 1166 C C . ILE A 1 152 ? -27.616 -3.381 22.957 1.00 97.00 152 ILE A C 1
ATOM 1168 O O . ILE A 1 152 ? -27.285 -2.221 22.713 1.00 97.00 152 ILE A O 1
ATOM 1172 N N . GLU A 1 153 ? -28.894 -3.746 23.036 1.00 97.31 153 GLU A N 1
ATOM 1173 C CA . GLU A 1 153 ? -29.994 -2.852 22.678 1.00 97.31 153 GLU A CA 1
ATOM 1174 C C . GLU A 1 153 ? -30.412 -1.927 23.823 1.00 97.31 153 GLU A C 1
ATOM 1176 O O . GLU A 1 153 ? -30.767 -0.767 23.594 1.00 97.31 153 GLU A O 1
ATOM 1181 N N . ARG A 1 154 ? -30.401 -2.435 25.062 1.00 97.19 154 ARG A N 1
ATOM 1182 C CA . ARG A 1 154 ? -30.986 -1.747 26.226 1.00 97.19 154 ARG A CA 1
ATOM 1183 C C . ARG A 1 154 ? -29.965 -1.390 27.305 1.00 97.19 154 ARG A C 1
ATOM 1185 O O . ARG A 1 154 ? -30.306 -0.659 28.235 1.00 97.19 154 ARG A O 1
ATOM 1192 N N . GLY A 1 155 ? -28.716 -1.843 27.180 1.00 96.12 155 GLY A N 1
ATOM 1193 C CA . GLY A 1 155 ? -27.666 -1.601 28.175 1.00 96.12 155 GLY A CA 1
ATOM 1194 C C . GLY A 1 155 ? -27.889 -2.354 29.488 1.00 96.12 155 GLY A C 1
ATOM 1195 O O . GLY A 1 155 ? -27.341 -1.968 30.523 1.00 96.12 155 GLY A O 1
ATOM 1196 N N . GLU A 1 156 ? -28.726 -3.392 29.477 1.00 96.75 156 GLU A N 1
ATOM 1197 C CA . GLU A 1 156 ? -29.028 -4.182 30.666 1.00 96.75 156 GLU A CA 1
ATOM 1198 C C . GLU A 1 156 ? -27.902 -5.185 30.958 1.00 96.75 156 GLU A C 1
ATOM 1200 O O . GLU A 1 156 ? -27.359 -5.788 30.033 1.00 96.75 156 GLU A O 1
ATOM 1205 N N . PRO A 1 157 ? -27.515 -5.398 32.229 1.00 95.88 157 PRO A N 1
ATOM 1206 C CA . PRO A 1 157 ? -26.500 -6.393 32.551 1.00 95.88 157 PRO A CA 1
ATOM 1207 C C . PRO A 1 157 ? -26.961 -7.808 32.179 1.00 95.88 157 PRO A C 1
ATOM 1209 O O . PRO A 1 157 ? -27.957 -8.297 32.712 1.00 95.88 157 PRO A O 1
ATOM 1212 N N . VAL A 1 158 ? -26.187 -8.485 31.330 1.00 96.12 158 VAL A N 1
ATOM 1213 C CA . VAL A 1 158 ? -26.370 -9.902 30.981 1.00 96.12 158 VAL A CA 1
ATOM 1214 C C . VAL A 1 158 ? -25.226 -10.745 31.539 1.00 96.12 158 VAL A C 1
ATOM 1216 O O . VAL A 1 158 ? -24.092 -10.281 31.674 1.00 96.12 158 VAL A O 1
ATOM 1219 N N . HIS A 1 159 ? -25.522 -12.001 31.864 1.00 95.62 159 HIS A N 1
ATOM 1220 C CA . HIS A 1 159 ? -24.527 -12.999 32.241 1.00 95.62 159 HIS A CA 1
ATOM 1221 C C . HIS A 1 159 ? -24.688 -14.216 31.335 1.00 95.62 159 HIS A C 1
ATOM 1223 O O . HIS A 1 159 ? -25.776 -14.785 31.259 1.00 95.62 159 HIS A O 1
ATOM 1229 N N . VAL A 1 160 ? -23.614 -14.591 30.640 1.00 94.06 160 VAL A N 1
ATOM 1230 C CA . VAL A 1 160 ? -23.607 -15.696 29.680 1.00 94.06 160 VAL A CA 1
ATOM 1231 C C . VAL A 1 160 ? -22.521 -16.685 30.086 1.00 94.06 160 VAL A C 1
ATOM 1233 O O . VAL A 1 160 ? -21.337 -16.362 30.039 1.00 94.06 160 VAL A O 1
ATOM 1236 N N . ASP A 1 161 ? -22.935 -17.895 30.455 1.00 94.75 161 ASP A N 1
ATOM 1237 C CA . ASP A 1 161 ? -22.049 -19.027 30.720 1.00 94.75 161 ASP A CA 1
ATOM 1238 C C . ASP A 1 161 ? -22.093 -20.011 29.544 1.00 94.75 161 ASP A C 1
ATOM 1240 O O . ASP A 1 161 ? -23.164 -20.486 29.139 1.00 94.75 161 ASP A O 1
ATOM 1244 N N . ARG A 1 162 ? -20.922 -20.340 28.991 1.00 91.62 162 ARG A N 1
ATOM 1245 C CA . ARG A 1 162 ? -20.761 -21.300 27.890 1.00 91.62 162 ARG A CA 1
ATOM 1246 C C . ARG A 1 162 ? -19.504 -22.137 28.075 1.00 91.62 162 ARG A C 1
ATOM 1248 O O . ARG A 1 162 ? -18.502 -21.667 28.609 1.00 91.62 162 ARG A O 1
ATOM 1255 N N . GLU A 1 163 ? -19.566 -23.378 27.604 1.00 94.25 163 GLU A N 1
ATOM 1256 C CA . GLU A 1 163 ? -18.373 -24.202 27.444 1.00 94.25 163 GLU A CA 1
ATOM 1257 C C . GLU A 1 163 ? -17.590 -23.723 26.222 1.00 94.25 163 GLU A C 1
ATOM 1259 O O . GLU A 1 163 ? -18.171 -23.409 25.185 1.00 94.25 163 GLU A O 1
ATOM 1264 N N . ILE A 1 164 ? -16.271 -23.657 26.367 1.00 95.31 164 ILE A N 1
ATOM 1265 C CA . ILE A 1 164 ? -15.346 -23.216 25.326 1.00 95.31 164 ILE A CA 1
ATOM 1266 C C . ILE A 1 164 ? -14.283 -24.299 25.172 1.00 95.31 164 ILE A C 1
ATOM 1268 O O . ILE A 1 164 ? -13.826 -24.893 26.153 1.00 95.31 164 ILE A O 1
ATOM 1272 N N . SER A 1 165 ? -13.874 -24.543 23.937 1.00 94.06 165 SER A N 1
ATOM 1273 C CA . SER A 1 165 ? -12.830 -25.486 23.564 1.00 94.06 165 SER A CA 1
ATOM 1274 C C . SER A 1 165 ? -11.689 -24.791 22.812 1.00 94.06 165 SER A C 1
ATOM 1276 O O . SER A 1 165 ? -11.696 -23.587 22.577 1.00 94.06 165 SER A O 1
ATOM 1278 N N . ASN A 1 166 ? -10.664 -25.551 22.421 1.00 93.50 166 ASN A N 1
ATOM 1279 C CA . ASN A 1 166 ? -9.532 -25.007 21.668 1.00 93.50 166 ASN A CA 1
ATOM 1280 C C . ASN A 1 166 ? -9.853 -24.685 20.194 1.00 93.50 166 ASN A C 1
ATOM 1282 O O . ASN A 1 166 ? -9.015 -24.069 19.532 1.00 93.50 166 ASN A O 1
ATOM 1286 N N . VAL A 1 167 ? -11.015 -25.106 19.675 1.00 91.75 167 VAL A N 1
ATOM 1287 C CA . VAL A 1 167 ? -11.455 -24.755 18.315 1.00 91.75 167 VAL A CA 1
ATOM 1288 C C . VAL A 1 167 ? -12.157 -23.397 18.268 1.00 91.75 167 VAL A C 1
ATOM 1290 O O . VAL A 1 167 ? -12.095 -22.724 17.237 1.00 91.75 167 VAL A O 1
ATOM 1293 N N . ASP A 1 168 ? -12.720 -22.961 19.398 1.00 91.81 168 ASP A N 1
ATOM 1294 C CA . ASP A 1 168 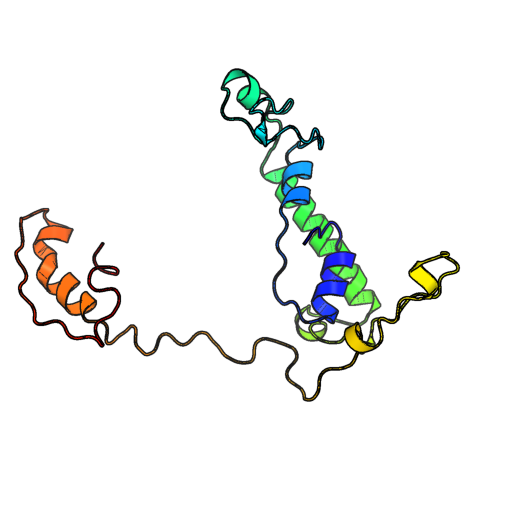? -13.394 -21.676 19.576 1.00 91.81 168 ASP A CA 1
ATOM 1295 C C . ASP A 1 168 ? -12.341 -20.567 19.705 1.00 91.81 168 ASP A C 1
ATOM 1297 O O . ASP A 1 168 ? -11.776 -20.299 20.769 1.00 91.81 168 ASP A O 1
ATOM 1301 N N . ARG A 1 169 ? -11.994 -19.959 18.571 1.00 91.12 169 ARG A N 1
ATOM 1302 C CA . ARG A 1 169 ? -10.922 -18.961 18.477 1.00 91.12 169 ARG A CA 1
ATOM 1303 C C . ARG A 1 169 ? -11.512 -17.566 18.371 1.00 91.12 169 ARG A C 1
ATOM 1305 O O . ARG A 1 169 ? -12.445 -17.356 17.611 1.00 91.12 169 ARG A O 1
ATOM 1312 N N . ALA A 1 170 ? -10.865 -16.614 19.044 1.00 93.00 170 ALA A N 1
ATOM 1313 C CA . ALA A 1 170 ? -11.289 -15.214 19.095 1.00 93.00 170 ALA A CA 1
ATOM 1314 C C . ALA A 1 170 ? -12.689 -15.017 19.710 1.00 93.00 170 ALA A C 1
ATOM 1316 O O . ALA A 1 170 ? -13.419 -14.125 19.295 1.00 93.00 170 ALA A O 1
ATOM 1317 N N . VAL A 1 171 ? -13.029 -15.824 20.723 1.00 94.69 171 VAL A N 1
ATOM 1318 C CA . VAL A 1 171 ? -14.307 -15.709 21.438 1.00 94.69 171 VAL A CA 1
ATOM 1319 C C . VAL A 1 171 ? -14.485 -14.301 22.015 1.00 94.69 171 VAL A C 1
ATOM 1321 O O . VAL A 1 171 ? -13.603 -13.792 22.711 1.00 94.69 171 VAL A O 1
ATOM 1324 N N . GLY A 1 172 ? -15.632 -13.694 21.731 1.00 93.94 172 GLY A N 1
ATOM 1325 C CA . GLY A 1 172 ? -16.015 -12.336 22.100 1.00 93.94 172 GLY A CA 1
ATOM 1326 C C . GLY A 1 172 ? -15.548 -11.248 21.126 1.00 93.94 172 GLY A C 1
ATOM 1327 O O . GLY A 1 172 ? -15.899 -10.090 21.328 1.00 93.94 172 GLY A O 1
ATOM 1328 N N . ALA A 1 173 ? -14.766 -11.570 20.090 1.00 94.56 173 ALA A N 1
ATOM 1329 C CA . ALA A 1 173 ? -14.260 -10.580 19.140 1.00 94.56 173 ALA A CA 1
ATOM 1330 C C . ALA A 1 173 ? -15.331 -10.014 18.194 1.00 94.56 173 ALA A C 1
ATOM 1332 O O . ALA A 1 173 ? -15.203 -8.862 17.795 1.00 94.56 173 ALA A O 1
ATOM 1333 N N . LEU A 1 174 ? -16.353 -10.792 17.821 1.00 93.81 174 LEU A N 1
ATOM 1334 C CA . LEU A 1 174 ? -17.504 -10.283 17.059 1.00 93.81 174 LEU A CA 1
ATOM 1335 C C . LEU A 1 174 ? -18.507 -9.560 17.970 1.00 93.81 174 LEU A C 1
ATOM 1337 O O . LEU A 1 174 ? -19.241 -8.700 17.494 1.00 93.81 174 LEU A O 1
ATOM 1341 N N . LEU A 1 175 ? -18.551 -9.915 19.259 1.00 94.12 175 LEU A N 1
ATOM 1342 C CA . LEU A 1 175 ? -19.410 -9.260 20.250 1.00 94.12 175 LEU A CA 1
ATOM 1343 C C . LEU A 1 175 ? -18.877 -7.884 20.701 1.00 94.12 175 LEU A C 1
ATOM 1345 O O . LEU A 1 175 ? -19.675 -7.008 21.029 1.00 94.12 175 LEU A O 1
ATOM 1349 N N . SER A 1 176 ? -17.550 -7.723 20.787 1.00 92.31 176 SER A N 1
ATOM 1350 C CA . SER A 1 176 ? -16.878 -6.488 21.233 1.00 92.31 176 SER A CA 1
ATOM 1351 C C . SER A 1 176 ? -17.068 -5.311 20.283 1.00 92.31 176 SER A C 1
ATOM 1353 O O . SER A 1 176 ? -16.972 -4.183 20.824 1.00 92.31 176 SER A O 1
#

Foldseek 3Di:
DPDQALVSVLLQQQLQDPDDDDDVNLLVLQPQPVPVCLVVLPRCQLRRHPDPVSVVNRPGDPVSSVVSVVRSVVRNVVVCVVVPHPDSVVNGQNLVVDDDDDDPPVPCNPDDCCVSSPRDPDDPRYDPDDDDPPCVVVAPVVVVQVQCVCCVPPVDDGDDDDDDDPVRPPHCVVVD

pLDDT: mean 95.33, std 3.8, range [79.0, 98.75]

Radius of gyration: 25.3 Å; chains: 1; bounding box: 62×51×58 Å

Sequence (176 aa):
GGLKTGRDVAVAALLGAEEYIFGTASLVTSGCVMARQCHENTCPVGVATQDENLRERFPGQPDHVVNYMTFMAQELREIMADLGFRTLDEMIGRPSLLSQRETDHPKAKHLDLSAVVADPAGDQRRKTREQAHEDLDDQLDWALIEAAEDAIERGEPVHVDREISNVDRAVGALLS

Organism: NCBI:txid1776492